Protein AF-A0A9X8VM39-F1 (afdb_monomer)

Radius of gyration: 17.54 Å; Cα contacts (8 Å, |Δi|>4): 104; chains: 1; bounding box: 33×26×55 Å

Nearest PDB structures (foldseek):
  7a0g-assembly1_III  TM=3.464E-01  e=9.500E+00  Serratia marcescens

Mean predicted aligned error: 7.29 Å

InterPro domains:
  IPR000326 Phosphatidic acid phosphatase type 2/haloperoxidase [PF01569] (13-93)
  IPR036938 Phosphatidic acid phosphatase type 2/haloperoxidase superfamily [SSF48317] (13-94)

Solvent-accessible surface area (backbone atoms only — not comparable to full-atom values): 5544 Å² total; per-residue (Å²): 139,83,71,58,75,90,55,82,80,64,97,74,76,67,87,77,83,44,72,71,33,63,60,15,36,60,25,30,55,46,30,55,48,20,73,73,29,43,89,84,36,53,69,59,10,51,52,34,31,55,46,7,50,53,42,11,49,57,49,30,43,62,38,37,70,34,72,60,36,57,70,65,40,39,54,51,27,42,53,52,49,53,50,51,49,51,51,52,51,50,52,51,56,49,50,52,57,62,72,78,104

Secondary structure (DSSP, 8-state):
----TTSPPPS---S----S-HHHHHHHGGGGHHHHHTTT-HHHHHHHHHHHHHHHHHHHHHHHHTTS--HHHHHHHHHHHHHHHHHHHHHHHHHHHHHT-

Structure (mmCIF, N/CA/C/O backbone):
data_AF-A0A9X8VM39-F1
#
_entry.id   AF-A0A9X8VM39-F1
#
loop_
_atom_site.group_PDB
_atom_site.id
_atom_site.type_symbol
_atom_site.label_atom_id
_atom_site.label_alt_id
_atom_site.label_comp_id
_atom_site.label_asym_id
_atom_site.label_entity_id
_atom_site.label_seq_id
_atom_site.pdbx_PDB_ins_code
_atom_site.Cartn_x
_atom_site.Cartn_y
_atom_site.Cartn_z
_atom_site.occupancy
_atom_site.B_iso_or_equiv
_atom_site.auth_seq_id
_atom_site.auth_comp_id
_atom_site.auth_asym_id
_atom_site.auth_atom_id
_atom_site.pdbx_PDB_model_num
ATOM 1 N N . MET A 1 1 ? 1.306 5.989 -26.571 1.00 53.28 1 MET A N 1
ATOM 2 C CA . MET A 1 1 ? 2.428 5.056 -26.810 1.00 53.28 1 MET A CA 1
ATOM 3 C C . MET A 1 1 ? 2.176 3.804 -25.991 1.00 53.28 1 MET A C 1
ATOM 5 O O . MET A 1 1 ? 2.000 3.912 -24.784 1.00 53.28 1 MET A O 1
ATOM 9 N N . SER A 1 2 ? 2.058 2.645 -26.631 1.00 59.34 2 SER A N 1
ATOM 10 C CA . SER A 1 2 ? 1.885 1.349 -25.967 1.00 59.34 2 SER A CA 1
ATOM 11 C C . SER A 1 2 ? 3.215 0.598 -25.978 1.00 59.34 2 SER A C 1
ATOM 13 O O . SER A 1 2 ? 3.828 0.508 -27.035 1.00 59.34 2 SER A O 1
ATOM 15 N N . PHE A 1 3 ? 3.638 0.049 -24.834 1.00 66.19 3 PHE A N 1
ATOM 16 C CA . PHE A 1 3 ? 4.795 -0.852 -24.721 1.00 66.19 3 PHE A CA 1
ATOM 17 C C . PHE A 1 3 ? 4.301 -2.310 -24.746 1.00 66.19 3 PHE A C 1
ATOM 19 O O . PHE A 1 3 ? 3.880 -2.810 -23.696 1.00 66.19 3 PHE A O 1
ATOM 26 N N . PRO A 1 4 ? 4.184 -2.965 -25.916 1.00 71.75 4 PRO A N 1
ATOM 27 C CA . PRO A 1 4 ? 3.839 -4.383 -26.005 1.00 71.75 4 PRO A CA 1
ATOM 28 C C . PRO A 1 4 ? 4.980 -5.251 -25.459 1.00 71.75 4 PRO A C 1
ATOM 30 O O . PRO A 1 4 ? 6.148 -4.936 -25.654 1.00 71.75 4 PRO A O 1
ATOM 33 N N . LEU A 1 5 ? 4.636 -6.353 -24.791 1.00 73.38 5 LEU A N 1
ATOM 34 C CA . LEU A 1 5 ? 5.607 -7.198 -24.083 1.00 73.38 5 LEU A CA 1
ATOM 35 C C . LEU A 1 5 ? 6.604 -7.904 -25.023 1.00 73.38 5 LEU A C 1
ATOM 37 O O . LEU A 1 5 ? 7.741 -8.137 -24.638 1.00 73.38 5 LEU A O 1
ATOM 41 N N . PHE A 1 6 ? 6.197 -8.187 -26.263 1.00 81.81 6 PHE A N 1
ATOM 42 C CA . PHE A 1 6 ? 7.031 -8.834 -27.285 1.00 81.81 6 PHE A CA 1
ATOM 43 C C . PHE A 1 6 ? 7.318 -7.931 -28.499 1.00 81.81 6 PHE A C 1
ATOM 45 O O . PHE A 1 6 ? 7.561 -8.431 -29.593 1.00 81.81 6 PHE A O 1
ATOM 52 N N . GLY A 1 7 ? 7.229 -6.603 -28.355 1.00 74.44 7 GLY A N 1
ATOM 53 C CA . GLY A 1 7 ? 7.504 -5.678 -29.462 1.00 74.44 7 GLY A CA 1
ATOM 54 C C . GLY A 1 7 ? 8.907 -5.082 -29.431 1.00 74.44 7 GLY A C 1
ATOM 55 O O . GLY A 1 7 ? 9.597 -5.120 -28.414 1.00 74.44 7 GLY A O 1
ATOM 56 N N . ALA A 1 8 ? 9.311 -4.490 -30.556 1.00 75.56 8 ALA A N 1
ATOM 57 C CA . ALA A 1 8 ? 10.560 -3.745 -30.644 1.00 75.56 8 ALA A CA 1
ATOM 58 C C . ALA A 1 8 ? 10.554 -2.557 -29.666 1.00 75.56 8 ALA A C 1
ATOM 60 O O . ALA A 1 8 ? 9.562 -1.829 -29.558 1.00 75.56 8 ALA A O 1
ATOM 61 N N . VAL A 1 9 ? 11.675 -2.356 -28.968 1.00 72.62 9 VAL A N 1
ATOM 62 C CA . VAL A 1 9 ? 11.859 -1.208 -28.075 1.00 72.62 9 VAL A CA 1
ATOM 63 C C . VAL A 1 9 ? 11.829 0.070 -28.924 1.00 72.62 9 VAL A C 1
ATOM 65 O O . VAL A 1 9 ? 12.599 0.171 -29.882 1.00 72.62 9 VAL A O 1
ATOM 68 N N . PRO A 1 10 ? 10.960 1.052 -28.621 1.00 72.69 10 PRO A N 1
ATOM 69 C CA . PRO A 1 10 ? 10.923 2.300 -29.372 1.00 72.69 10 PRO A CA 1
ATOM 70 C C . PRO A 1 10 ? 12.265 3.030 -29.264 1.00 72.69 10 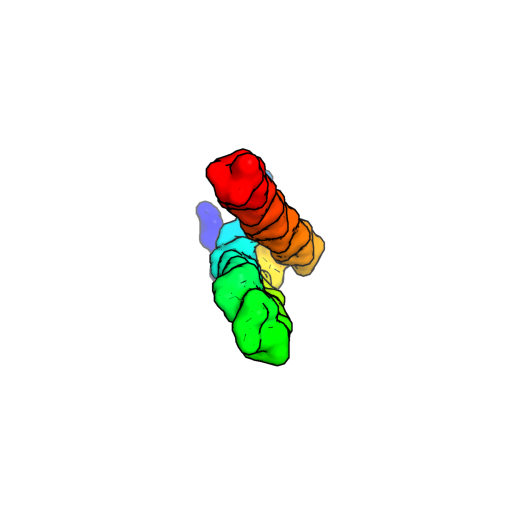PRO A C 1
ATOM 72 O O . PRO A 1 10 ? 12.772 3.210 -28.159 1.00 72.69 10 PRO A O 1
ATOM 75 N N . ALA A 1 11 ? 12.807 3.508 -30.388 1.00 74.50 11 ALA A N 1
ATOM 76 C CA . ALA A 1 11 ? 14.069 4.258 -30.407 1.00 74.50 11 ALA A CA 1
ATOM 77 C C . ALA A 1 11 ? 14.001 5.576 -29.602 1.00 74.50 11 ALA A C 1
ATOM 79 O O . ALA A 1 11 ? 15.016 6.057 -29.108 1.00 74.50 11 ALA A O 1
ATOM 80 N N . LEU A 1 12 ? 12.799 6.146 -29.445 1.00 71.50 12 LEU A N 1
ATOM 81 C CA . LEU A 1 12 ? 12.522 7.351 -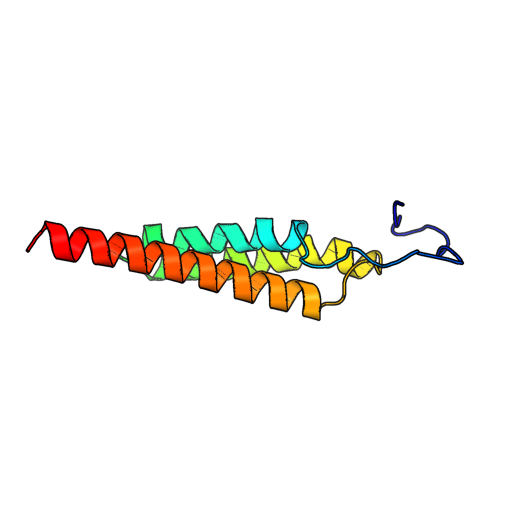28.659 1.00 71.50 12 LEU A CA 1
ATOM 82 C C . LEU A 1 12 ? 11.232 7.151 -27.840 1.00 71.50 12 LEU A C 1
ATOM 84 O O . LEU A 1 12 ? 10.145 7.487 -28.310 1.00 71.50 12 LEU A O 1
ATOM 88 N N . PRO A 1 13 ? 11.310 6.595 -26.619 1.00 63.25 13 PRO A N 1
ATOM 89 C CA . PRO A 1 13 ? 10.127 6.248 -25.824 1.00 63.25 13 PRO A CA 1
ATOM 90 C C . PRO A 1 13 ? 9.383 7.451 -25.205 1.00 63.25 13 PRO A C 1
ATOM 92 O O . PRO A 1 13 ? 8.346 7.263 -24.570 1.00 63.25 13 PRO A O 1
ATOM 95 N N . GLY A 1 14 ? 9.865 8.684 -25.413 1.00 66.62 14 GLY A N 1
ATOM 96 C CA . GLY A 1 14 ? 9.293 9.902 -24.829 1.00 66.62 14 GLY A CA 1
ATOM 97 C C . GLY A 1 14 ? 9.475 9.988 -23.302 1.00 66.62 14 GLY A C 1
ATOM 98 O O . GLY A 1 14 ? 9.991 9.059 -22.680 1.00 66.62 14 GLY A O 1
ATOM 99 N N . PRO A 1 15 ? 9.081 11.107 -22.663 1.00 61.12 15 PRO A N 1
ATOM 100 C CA . PRO A 1 15 ? 9.136 11.232 -21.210 1.00 61.12 15 PRO A CA 1
ATOM 101 C C . PRO A 1 15 ? 8.188 10.214 -20.562 1.00 61.12 15 PRO A C 1
ATOM 103 O O . PRO A 1 15 ? 6.966 10.278 -20.721 1.00 61.12 15 PRO A O 1
ATOM 106 N N . GLY A 1 16 ? 8.768 9.256 -19.838 1.00 60.59 16 GLY A N 1
ATOM 107 C CA . GLY A 1 16 ? 8.047 8.184 -19.161 1.00 60.59 16 GLY A CA 1
ATOM 108 C C . GLY A 1 16 ? 7.118 8.722 -18.075 1.00 60.59 16 GLY A C 1
ATOM 109 O O . GLY A 1 16 ? 7.537 8.963 -16.946 1.00 60.59 16 GLY A O 1
ATOM 110 N N . ARG A 1 17 ? 5.825 8.866 -18.389 1.00 60.22 17 ARG A N 1
ATOM 111 C CA . ARG A 1 17 ? 4.740 9.146 -17.425 1.00 60.22 17 ARG A CA 1
ATOM 112 C C . ARG A 1 17 ? 4.376 7.895 -16.610 1.00 60.22 17 ARG A C 1
ATOM 114 O O . ARG A 1 17 ? 3.211 7.541 -16.465 1.00 60.22 17 ARG A O 1
ATOM 121 N N . CYS A 1 18 ? 5.391 7.199 -16.109 1.00 61.50 18 CYS A N 1
ATOM 122 C CA . CYS A 1 18 ? 5.294 5.872 -15.499 1.00 61.50 18 CYS A CA 1
ATOM 123 C C . CYS A 1 18 ? 5.127 5.934 -13.975 1.00 61.50 18 CYS A C 1
ATOM 125 O O . CYS A 1 18 ? 5.378 4.959 -13.267 1.00 61.50 18 CYS A O 1
ATOM 127 N N . PHE A 1 19 ? 4.776 7.100 -13.442 1.00 52.56 19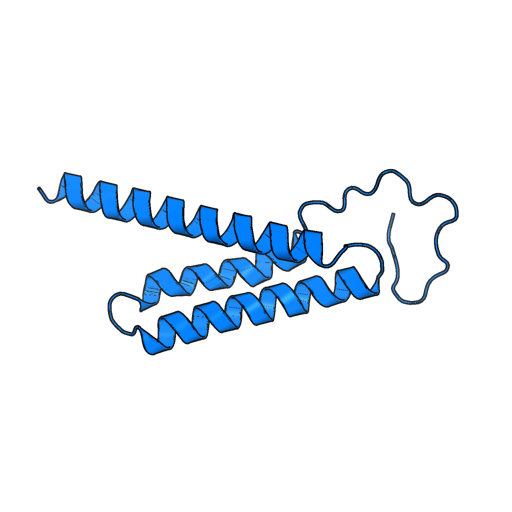 PHE A N 1
ATOM 128 C CA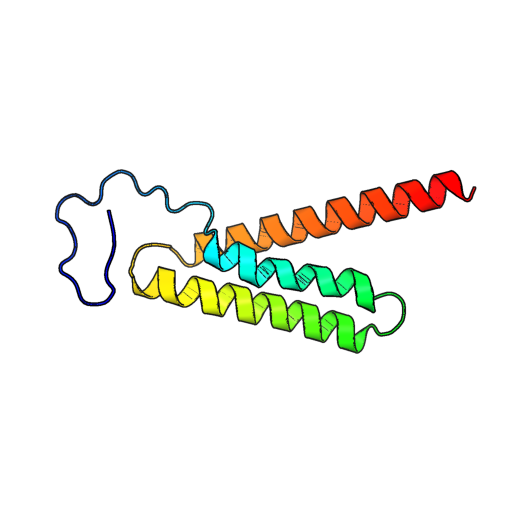 . PHE A 1 19 ? 4.737 7.336 -12.013 1.00 52.56 19 PHE A CA 1
ATOM 129 C C . PHE A 1 19 ? 3.522 8.190 -11.644 1.00 52.56 19 PHE A C 1
ATOM 131 O O . PHE A 1 19 ? 3.365 9.269 -12.220 1.00 52.56 19 PHE A O 1
ATOM 138 N N . PRO A 1 20 ? 2.688 7.755 -10.679 1.00 56.75 20 PRO A N 1
ATOM 139 C CA . PRO A 1 20 ? 2.687 6.459 -9.979 1.00 56.75 20 PRO A CA 1
ATOM 140 C C . PRO A 1 20 ? 2.088 5.300 -10.811 1.00 56.75 20 PRO A C 1
ATOM 142 O O . PRO A 1 20 ? 1.304 5.506 -11.736 1.00 56.75 20 PRO A O 1
ATOM 145 N N . GLY A 1 21 ? 2.442 4.053 -10.474 1.00 66.12 21 GLY A N 1
ATOM 146 C CA . GLY A 1 21 ? 1.928 2.850 -11.142 1.00 66.12 21 GLY A CA 1
ATOM 147 C C . GLY A 1 21 ? 0.468 2.544 -10.808 1.00 66.12 21 GLY A C 1
ATOM 148 O O . GLY A 1 21 ? 0.202 1.750 -9.913 1.00 66.12 21 GLY A O 1
ATOM 149 N N . GLY A 1 22 ? -0.479 3.116 -11.560 1.00 75.50 22 GLY A N 1
ATOM 150 C CA . GLY A 1 22 ? -1.921 2.969 -11.294 1.00 75.50 22 GLY A CA 1
ATOM 151 C C . GLY A 1 22 ? -2.421 1.518 -11.199 1.00 75.50 22 GLY A C 1
ATOM 152 O O . GLY A 1 22 ? -3.247 1.211 -10.343 1.00 75.50 22 GLY A O 1
ATOM 153 N N . HIS A 1 23 ? -1.866 0.603 -12.006 1.00 78.88 23 HIS A N 1
ATOM 154 C CA . HIS A 1 23 ? -2.211 -0.824 -11.946 1.00 78.88 23 HIS A CA 1
ATOM 155 C C . HIS A 1 23 ? -1.792 -1.455 -10.608 1.00 78.88 23 HIS A C 1
ATOM 157 O O . HIS A 1 23 ? -2.597 -2.129 -9.972 1.00 78.88 23 HIS A O 1
ATOM 163 N N . ALA A 1 24 ? -0.574 -1.177 -10.134 1.00 82.75 24 ALA A N 1
ATOM 164 C CA . ALA A 1 24 ? -0.108 -1.660 -8.836 1.00 82.75 24 ALA A CA 1
ATOM 165 C C . ALA A 1 24 ? -0.924 -1.040 -7.685 1.00 82.75 24 ALA A C 1
ATOM 167 O O . ALA A 1 24 ? -1.365 -1.757 -6.787 1.00 82.75 24 ALA A O 1
ATOM 168 N N . SER A 1 25 ? -1.216 0.267 -7.753 1.00 86.06 25 SER A N 1
ATOM 169 C CA . SER A 1 25 ? -2.032 0.969 -6.751 1.00 86.06 25 SER A CA 1
ATOM 170 C C . SER A 1 25 ? -3.421 0.356 -6.573 1.00 86.06 25 SER A C 1
ATOM 172 O O . SER A 1 25 ? -3.889 0.243 -5.442 1.00 86.06 25 SER A O 1
ATOM 174 N N . SER A 1 26 ? -4.074 -0.069 -7.663 1.00 87.44 26 SER A N 1
ATOM 175 C CA . SER A 1 26 ? -5.392 -0.714 -7.586 1.00 87.44 26 SER A CA 1
ATOM 176 C C . SER A 1 26 ? -5.355 -2.049 -6.834 1.00 87.44 26 SER A C 1
ATOM 178 O O . SER A 1 26 ? -6.249 -2.321 -6.037 1.00 87.44 26 SER A O 1
ATOM 180 N N . GLY A 1 27 ? -4.285 -2.836 -6.990 1.00 90.25 27 GLY A N 1
ATOM 181 C CA . GLY A 1 27 ? -4.103 -4.066 -6.220 1.00 90.25 27 GLY A CA 1
ATOM 182 C C . GLY A 1 27 ? -3.815 -3.792 -4.740 1.00 90.25 27 GLY A C 1
ATOM 183 O O . GLY A 1 27 ? -4.433 -4.399 -3.865 1.00 90.25 27 GLY A O 1
ATOM 184 N N . PHE A 1 28 ? -2.967 -2.800 -4.442 1.00 93.69 28 PHE A N 1
ATOM 185 C CA . PHE A 1 28 ? -2.709 -2.362 -3.064 1.00 93.69 28 PHE A CA 1
ATOM 186 C C . PHE A 1 28 ? -3.950 -1.761 -2.379 1.00 93.69 28 PHE A C 1
ATOM 188 O O . PHE A 1 28 ? -4.037 -1.760 -1.151 1.00 93.69 28 PHE A O 1
ATOM 195 N N . ALA A 1 29 ? -4.957 -1.298 -3.129 1.00 92.88 29 ALA A N 1
ATOM 196 C CA . ALA A 1 29 ? -6.201 -0.783 -2.554 1.00 92.88 29 ALA A CA 1
ATOM 197 C C . ALA A 1 29 ? -6.939 -1.836 -1.703 1.00 92.88 29 ALA A C 1
ATOM 199 O O . ALA A 1 29 ? -7.595 -1.486 -0.723 1.00 92.88 29 ALA A O 1
ATOM 200 N N . VAL A 1 30 ? -6.762 -3.128 -2.007 1.00 94.12 30 VAL A N 1
ATOM 201 C CA . VAL A 1 30 ? -7.338 -4.251 -1.242 1.00 94.12 30 VAL A CA 1
ATOM 202 C C . VAL A 1 30 ? -6.811 -4.310 0.197 1.00 94.12 30 VAL A C 1
ATOM 204 O O . VAL A 1 30 ? -7.514 -4.796 1.083 1.00 94.12 30 VAL A O 1
ATOM 207 N N . MET A 1 31 ? -5.637 -3.730 0.478 1.00 95.56 31 MET A N 1
ATOM 208 C CA . MET A 1 31 ? -5.109 -3.602 1.844 1.00 95.56 31 MET A CA 1
ATOM 209 C C . MET A 1 31 ? -6.077 -2.854 2.777 1.00 95.56 31 MET A C 1
ATOM 211 O O . MET A 1 31 ? -6.061 -3.107 3.979 1.00 95.56 31 MET A O 1
ATOM 215 N N . ALA A 1 32 ? -6.984 -2.018 2.248 1.00 94.19 32 ALA A N 1
ATOM 216 C CA . ALA A 1 32 ? -8.001 -1.320 3.034 1.00 94.19 32 ALA A CA 1
ATOM 217 C C . ALA A 1 32 ? -8.952 -2.271 3.788 1.00 94.19 32 ALA A C 1
ATOM 219 O O . ALA A 1 32 ? -9.471 -1.908 4.845 1.00 94.19 32 ALA A O 1
ATOM 220 N N . LEU A 1 33 ? -9.139 -3.506 3.300 1.00 93.31 33 LEU A N 1
ATOM 221 C CA . LEU A 1 33 ? -9.923 -4.538 3.993 1.00 93.31 33 LEU A CA 1
ATOM 222 C C . LEU A 1 33 ? -9.344 -4.894 5.368 1.00 93.31 33 LEU A C 1
ATOM 224 O O . LEU A 1 33 ? -10.079 -5.373 6.231 1.00 93.31 33 LEU A O 1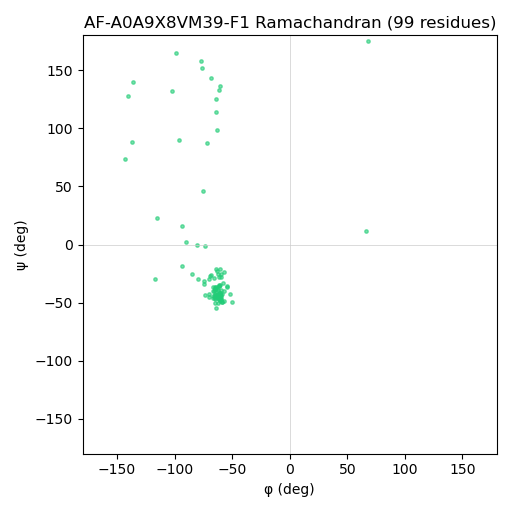
ATOM 228 N N . PHE A 1 34 ? -8.057 -4.615 5.604 1.00 94.12 34 PHE A N 1
ATOM 229 C CA . PHE A 1 34 ? -7.449 -4.716 6.927 1.00 94.12 34 PHE A CA 1
ATOM 230 C C . PHE A 1 34 ? -8.287 -3.974 7.974 1.00 94.12 34 PHE A C 1
ATOM 232 O O . PHE A 1 34 ? -8.665 -4.559 8.984 1.00 94.12 34 PHE A O 1
ATOM 239 N N . PHE A 1 35 ? -8.659 -2.719 7.705 1.00 92.31 35 PHE A N 1
ATOM 240 C CA . PHE A 1 35 ? -9.390 -1.877 8.656 1.00 92.31 35 PHE A CA 1
ATOM 241 C C . PHE A 1 35 ? -10.823 -2.354 8.910 1.00 92.31 35 PHE A C 1
ATOM 243 O O . PHE A 1 35 ? -11.358 -2.113 9.990 1.00 92.31 35 PHE A O 1
ATOM 250 N N . LEU A 1 36 ? -11.426 -3.062 7.949 1.00 92.19 36 LEU A N 1
ATOM 251 C CA . LEU A 1 36 ? -12.754 -3.657 8.103 1.00 92.19 36 LEU A CA 1
ATOM 252 C C . LEU A 1 36 ? -12.734 -4.825 9.097 1.00 92.19 36 LEU A C 1
ATOM 254 O O . LEU A 1 36 ? -13.604 -4.926 9.960 1.00 92.19 36 LEU A O 1
ATOM 258 N N . PHE A 1 37 ? -11.741 -5.711 8.989 1.00 91.75 37 PHE A N 1
ATOM 259 C CA . PHE A 1 37 ? -11.685 -6.933 9.795 1.00 91.75 37 PHE A CA 1
ATOM 260 C C . PHE A 1 37 ? -10.879 -6.791 11.087 1.00 91.75 37 PHE A C 1
ATOM 262 O O . PHE A 1 37 ? -11.056 -7.607 11.993 1.00 91.75 37 PHE A O 1
ATOM 269 N N . TYR A 1 38 ? -10.024 -5.771 11.205 1.00 91.44 38 TYR A N 1
ATOM 270 C CA . TYR A 1 38 ? -9.122 -5.591 12.345 1.00 91.44 38 TYR A CA 1
ATOM 271 C C . TYR A 1 38 ? -9.817 -5.639 13.721 1.00 91.44 38 TYR A C 1
ATOM 273 O O . TYR A 1 38 ? -9.294 -6.329 14.597 1.00 91.44 38 TYR A O 1
ATOM 281 N N . PRO A 1 39 ? -10.998 -5.017 13.940 1.00 89.06 39 PRO A N 1
ATOM 282 C CA . PRO A 1 39 ? -11.619 -4.991 15.269 1.00 89.06 39 PRO A CA 1
ATOM 283 C C . PRO A 1 39 ? -12.157 -6.343 15.759 1.00 89.06 39 PRO A C 1
ATOM 285 O O . PRO A 1 39 ? -12.252 -6.555 16.962 1.00 89.06 39 PRO A O 1
ATOM 288 N N . GLN A 1 40 ? -12.541 -7.245 14.849 1.00 92.19 40 GLN A N 1
ATOM 289 C CA . GLN A 1 40 ? -13.244 -8.493 15.197 1.00 92.19 40 GLN A CA 1
ATOM 290 C C . GLN A 1 40 ? -12.451 -9.754 14.833 1.00 92.19 40 GLN A C 1
ATOM 292 O O . GLN A 1 40 ? -12.618 -10.799 15.458 1.00 92.19 40 GLN A O 1
ATOM 297 N N . ARG A 1 41 ? -11.616 -9.694 13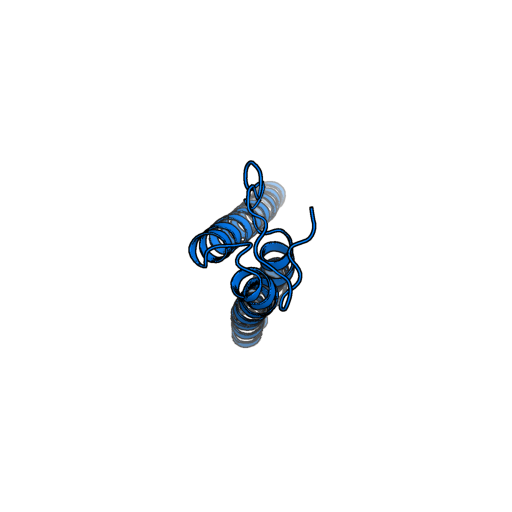.788 1.00 94.44 41 ARG A N 1
ATOM 298 C CA . ARG A 1 41 ? -10.926 -10.847 13.188 1.00 94.44 41 ARG A CA 1
ATOM 299 C C . ARG A 1 41 ? -9.509 -10.457 12.738 1.00 94.44 41 ARG A C 1
ATOM 301 O O . ARG A 1 41 ? -9.246 -10.380 11.535 1.00 94.44 41 ARG A O 1
ATOM 308 N N . PRO A 1 42 ? -8.556 -10.274 13.671 1.00 90.94 42 PRO A N 1
ATOM 309 C CA . PRO A 1 42 ? -7.217 -9.769 13.351 1.00 90.94 42 PRO A CA 1
ATOM 310 C C . PRO A 1 42 ? -6.434 -10.684 12.399 1.00 90.94 42 PRO A C 1
ATOM 312 O O . PRO A 1 42 ? -5.715 -10.195 11.534 1.00 90.94 42 PRO A O 1
ATOM 315 N N . ARG A 1 43 ? -6.608 -12.011 12.493 1.00 94.25 43 ARG A N 1
ATOM 316 C CA . ARG A 1 43 ? -5.975 -12.960 11.557 1.00 94.25 43 ARG A CA 1
ATOM 317 C C . ARG A 1 43 ? -6.430 -12.729 10.114 1.00 94.25 43 ARG A C 1
ATOM 319 O O . ARG A 1 43 ? -5.596 -12.633 9.223 1.00 94.25 43 ARG A O 1
ATOM 326 N N . LEU A 1 44 ? -7.740 -12.581 9.901 1.00 94.06 44 LEU A N 1
ATOM 327 C CA . LEU A 1 44 ? -8.305 -12.307 8.578 1.00 94.06 44 LEU A CA 1
ATOM 328 C C . LEU A 1 44 ? -7.852 -10.939 8.051 1.00 94.06 44 LEU A C 1
ATOM 330 O O . LEU A 1 44 ? -7.515 -10.831 6.878 1.00 94.06 44 LEU A O 1
ATOM 334 N N . ALA A 1 45 ? -7.778 -9.924 8.918 1.00 93.75 45 ALA A N 1
ATOM 335 C CA . ALA A 1 45 ? -7.280 -8.600 8.550 1.00 93.75 45 ALA A CA 1
ATOM 336 C C . ALA A 1 45 ? -5.857 -8.666 7.973 1.00 93.75 45 ALA A C 1
ATOM 338 O O . ALA A 1 45 ? -5.607 -8.142 6.886 1.00 93.75 45 ALA A O 1
ATOM 339 N N . TRP A 1 46 ? -4.945 -9.368 8.653 1.00 95.31 46 TRP A N 1
ATOM 340 C CA . TRP A 1 46 ? -3.580 -9.580 8.166 1.00 95.31 46 TRP A CA 1
ATOM 341 C C . TRP A 1 46 ? -3.533 -10.409 6.879 1.00 95.31 46 TRP A C 1
ATOM 343 O O . TRP A 1 46 ? -2.764 -10.075 5.980 1.00 95.31 46 TRP A O 1
ATOM 353 N N . CYS A 1 47 ? -4.386 -11.428 6.731 1.00 96.06 47 CYS A N 1
ATOM 354 C CA . CYS A 1 47 ? -4.505 -12.164 5.469 1.00 96.06 47 CYS A CA 1
ATOM 355 C C . CYS A 1 47 ? -4.928 -11.250 4.308 1.00 96.06 47 CYS A C 1
ATOM 357 O O . CYS A 1 47 ? -4.321 -11.309 3.242 1.00 96.06 47 CYS A O 1
ATOM 359 N N . CYS A 1 48 ? -5.922 -10.379 4.508 1.00 94.25 48 CYS A N 1
ATOM 360 C CA . CYS A 1 48 ? -6.347 -9.408 3.497 1.00 94.25 48 CYS A CA 1
ATOM 361 C C . CYS A 1 48 ? -5.239 -8.404 3.158 1.00 94.25 48 CYS A C 1
ATOM 363 O O . CYS A 1 48 ? -5.061 -8.056 1.993 1.00 94.25 48 CYS A O 1
ATOM 365 N N . TRP A 1 49 ? -4.471 -7.967 4.157 1.00 96.38 49 TRP A N 1
ATOM 366 C CA . TRP A 1 49 ? -3.344 -7.058 3.960 1.00 96.38 49 TRP A CA 1
ATOM 367 C C . TRP A 1 49 ? -2.229 -7.697 3.125 1.00 96.38 49 TRP A C 1
ATOM 369 O O . TRP A 1 49 ? -1.835 -7.143 2.098 1.00 96.38 49 TRP A O 1
ATOM 379 N N . CYS A 1 50 ? -1.790 -8.905 3.493 1.00 96.56 50 CYS A N 1
ATOM 380 C CA . CYS A 1 50 ? -0.822 -9.676 2.710 1.00 96.56 50 CYS A CA 1
ATOM 381 C C . CYS A 1 50 ? 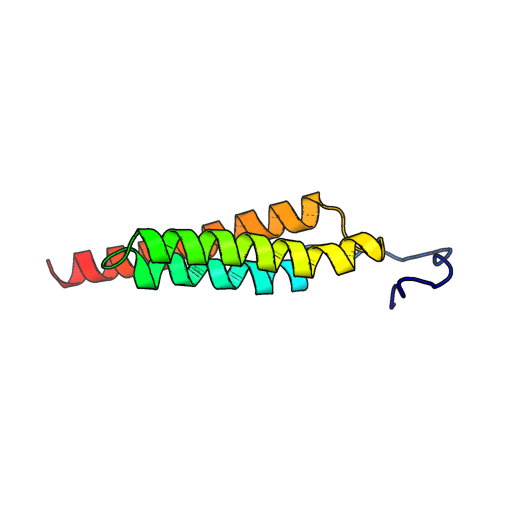-1.349 -9.977 1.299 1.00 96.56 50 CYS A C 1
ATOM 383 O O . CYS A 1 50 ? -0.604 -9.874 0.325 1.00 96.56 50 CYS A O 1
ATOM 385 N N . GLY A 1 51 ? -2.642 -10.293 1.175 1.00 96.31 51 GLY A N 1
ATOM 386 C CA . GLY A 1 51 ? -3.312 -10.491 -0.108 1.00 96.31 51 GLY A CA 1
ATOM 387 C C . GLY A 1 51 ? -3.281 -9.241 -0.990 1.00 96.31 51 GLY A C 1
ATOM 388 O O . GLY A 1 51 ? -2.983 -9.344 -2.175 1.00 96.31 51 GLY A O 1
ATOM 389 N N . GLY A 1 52 ? -3.508 -8.054 -0.419 1.00 95.00 52 GLY A N 1
ATOM 390 C CA . GLY A 1 52 ? -3.411 -6.782 -1.139 1.00 95.00 52 GLY A CA 1
ATOM 391 C C . GLY A 1 52 ? -1.990 -6.461 -1.610 1.00 95.00 52 GLY A C 1
ATOM 392 O O . GLY A 1 52 ? -1.811 -5.986 -2.731 1.00 95.00 52 GLY A O 1
ATOM 393 N N . ILE A 1 53 ? -0.969 -6.794 -0.811 1.00 95.62 53 ILE A N 1
ATOM 394 C CA . ILE A 1 53 ? 0.434 -6.703 -1.248 1.00 95.62 53 ILE A CA 1
ATOM 395 C C . ILE A 1 53 ? 0.693 -7.639 -2.425 1.00 95.62 53 ILE A C 1
ATOM 397 O O . ILE A 1 53 ? 1.220 -7.200 -3.446 1.00 95.62 53 ILE A O 1
ATOM 401 N N . ALA A 1 54 ? 0.303 -8.910 -2.307 1.00 95.62 54 ALA A N 1
ATOM 402 C CA . ALA A 1 54 ? 0.500 -9.894 -3.366 1.00 95.62 54 ALA A CA 1
ATOM 403 C C . ALA A 1 54 ? -0.208 -9.476 -4.666 1.00 95.62 54 ALA A C 1
ATOM 405 O O . ALA A 1 54 ? 0.392 -9.533 -5.737 1.00 95.62 54 ALA A O 1
ATOM 406 N N . LEU A 1 55 ? -1.446 -8.983 -4.570 1.00 94.25 55 LEU A N 1
ATOM 407 C CA . LEU A 1 55 ? -2.227 -8.509 -5.712 1.00 94.25 55 LEU A CA 1
ATOM 408 C C . LEU A 1 55 ? -1.588 -7.276 -6.371 1.00 94.25 55 LEU A C 1
ATOM 410 O O . LEU A 1 55 ? -1.420 -7.253 -7.589 1.00 94.25 55 LEU A O 1
ATOM 414 N N . GLY A 1 56 ? -1.184 -6.271 -5.586 1.00 92.75 56 GLY A N 1
ATOM 415 C CA . GLY A 1 56 ? -0.512 -5.072 -6.101 1.00 92.75 56 GLY A CA 1
ATOM 416 C C . GLY A 1 56 ? 0.823 -5.386 -6.776 1.00 92.75 56 GLY A C 1
ATOM 417 O O . GLY A 1 56 ? 1.117 -4.853 -7.849 1.00 92.75 56 GLY A O 1
ATOM 418 N N . MET A 1 57 ? 1.594 -6.318 -6.211 1.00 91.88 57 MET A N 1
ATOM 419 C CA . MET A 1 57 ? 2.832 -6.810 -6.821 1.00 91.88 57 MET A CA 1
ATOM 420 C C . MET A 1 57 ? 2.569 -7.581 -8.114 1.00 91.88 57 MET A C 1
ATOM 422 O O . MET A 1 57 ? 3.243 -7.324 -9.107 1.00 91.88 57 MET A O 1
ATOM 426 N N . LEU A 1 58 ? 1.571 -8.469 -8.139 1.00 92.88 58 LEU A N 1
ATOM 427 C CA . LEU A 1 58 ? 1.207 -9.247 -9.326 1.00 92.88 58 LEU A CA 1
ATOM 428 C C . LEU A 1 58 ? 0.753 -8.342 -10.480 1.00 92.88 58 LEU A C 1
ATOM 430 O O . LEU A 1 58 ? 1.219 -8.489 -11.609 1.00 92.88 58 LEU A O 1
ATOM 434 N N . MET A 1 59 ? -0.102 -7.357 -10.198 1.00 89.38 59 MET A N 1
ATOM 435 C CA . MET A 1 59 ? -0.549 -6.380 -11.198 1.00 89.38 59 MET A CA 1
ATOM 436 C C . MET A 1 59 ? 0.593 -5.467 -11.662 1.00 89.38 59 MET A C 1
ATOM 438 O O . MET A 1 59 ? 0.677 -5.111 -12.838 1.00 89.38 59 MET A O 1
ATOM 442 N N . GLY A 1 60 ? 1.498 -5.101 -10.753 1.00 86.12 60 GLY A N 1
ATOM 443 C CA . GLY A 1 60 ? 2.694 -4.325 -11.066 1.00 86.12 60 GLY A CA 1
ATOM 444 C C . GLY A 1 60 ? 3.743 -5.104 -11.865 1.00 86.12 60 GLY A C 1
ATOM 445 O O . GLY A 1 60 ? 4.465 -4.507 -12.665 1.00 86.12 60 GLY A O 1
ATOM 446 N N . PHE A 1 61 ? 3.811 -6.426 -11.695 1.00 87.38 61 PHE A N 1
ATOM 447 C CA . PHE A 1 61 ? 4.780 -7.296 -12.361 1.00 87.38 61 PHE A CA 1
ATOM 448 C C . PHE A 1 61 ? 4.616 -7.277 -13.881 1.00 87.38 61 PHE A C 1
ATOM 450 O O . PHE A 1 61 ? 5.602 -7.119 -14.597 1.00 87.38 61 PHE A O 1
ATOM 457 N N . GLY A 1 62 ? 3.379 -7.310 -14.388 1.00 83.88 62 GLY A N 1
ATOM 458 C CA . GLY A 1 62 ? 3.121 -7.185 -15.827 1.00 83.88 62 GLY A CA 1
ATOM 459 C C . GLY A 1 62 ? 3.679 -5.887 -16.427 1.00 83.88 62 GLY A C 1
ATOM 460 O O . GLY A 1 62 ? 4.159 -5.878 -17.557 1.00 83.88 62 GLY A O 1
ATOM 461 N N . GLN A 1 63 ? 3.694 -4.798 -15.656 1.00 81.00 63 GLN A N 1
ATOM 462 C CA . GLN A 1 63 ? 4.227 -3.506 -16.095 1.00 81.00 63 GLN A CA 1
ATOM 463 C C . GLN A 1 63 ? 5.760 -3.435 -16.015 1.00 81.00 63 GLN A C 1
ATOM 465 O O . GLN A 1 63 ? 6.375 -2.759 -16.842 1.00 81.00 63 GLN A O 1
ATOM 470 N N . ILE A 1 64 ? 6.374 -4.166 -15.077 1.00 85.00 64 ILE A N 1
ATOM 471 C CA . ILE A 1 64 ? 7.831 -4.362 -15.015 1.00 85.00 64 ILE A CA 1
ATOM 472 C C . ILE A 1 64 ? 8.299 -5.186 -16.217 1.00 85.00 64 ILE A C 1
ATOM 474 O O . ILE A 1 64 ? 9.240 -4.790 -16.896 1.00 85.00 64 ILE A O 1
ATOM 478 N N . MET A 1 65 ? 7.599 -6.280 -16.539 1.00 81.69 65 MET A N 1
ATOM 479 C CA . MET A 1 65 ? 7.931 -7.148 -17.679 1.00 81.69 65 MET A CA 1
ATOM 480 C C . MET A 1 65 ? 7.867 -6.421 -19.027 1.00 81.69 65 MET A C 1
ATOM 482 O O . MET A 1 65 ? 8.588 -6.766 -19.954 1.00 81.69 65 MET A O 1
ATOM 486 N N . ARG A 1 66 ? 7.035 -5.382 -19.135 1.00 77.88 66 ARG A N 1
ATOM 487 C CA . ARG A 1 66 ? 6.950 -4.511 -20.320 1.00 77.88 66 ARG A CA 1
ATOM 488 C C . ARG A 1 66 ? 8.050 -3.445 -20.376 1.00 77.88 66 ARG A C 1
ATOM 490 O O . ARG A 1 66 ? 8.030 -2.617 -21.281 1.00 77.88 66 ARG A O 1
ATOM 497 N N . GLY A 1 67 ? 8.937 -3.393 -19.381 1.00 76.00 67 GLY A N 1
ATOM 498 C CA . GLY A 1 67 ? 9.941 -2.339 -19.219 1.00 76.00 67 GLY A CA 1
ATOM 499 C C . GLY A 1 67 ? 9.350 -0.958 -18.915 1.00 76.00 67 GLY A C 1
ATOM 500 O O . GLY A 1 67 ? 10.058 0.041 -18.981 1.00 76.00 67 GLY A O 1
ATOM 501 N N . ALA A 1 68 ? 8.052 -0.876 -18.598 1.00 75.75 68 ALA A N 1
ATOM 502 C CA . ALA A 1 68 ? 7.351 0.393 -18.427 1.00 75.75 68 ALA A CA 1
ATOM 503 C C . ALA A 1 68 ? 7.511 0.969 -17.012 1.00 75.75 68 ALA A C 1
ATOM 505 O O . ALA A 1 68 ? 7.387 2.177 -16.827 1.00 75.75 68 ALA A O 1
ATOM 506 N N . HIS A 1 69 ? 7.764 0.127 -16.006 1.00 76.56 69 HIS A N 1
ATOM 507 C CA . HIS A 1 69 ? 7.888 0.535 -14.606 1.00 76.56 69 HIS A CA 1
ATOM 508 C C . HIS A 1 69 ? 9.080 -0.143 -13.930 1.00 76.56 69 HIS A C 1
ATOM 510 O O . HIS A 1 69 ? 9.294 -1.341 -14.093 1.00 76.56 69 HIS A O 1
ATOM 516 N N . PHE A 1 70 ? 9.808 0.610 -13.103 1.00 82.88 70 PHE A N 1
ATOM 517 C CA . PHE A 1 70 ? 10.766 0.034 -12.164 1.00 82.88 70 PHE A CA 1
ATOM 518 C C . PHE A 1 70 ? 10.036 -0.580 -10.966 1.00 82.88 70 PHE A C 1
ATOM 520 O O . PHE A 1 70 ? 8.980 -0.091 -10.554 1.00 82.88 70 PHE A O 1
ATOM 527 N N . LEU A 1 71 ? 10.633 -1.600 -10.343 1.00 84.31 71 LEU A N 1
ATOM 528 C CA . LEU A 1 71 ? 10.116 -2.177 -9.095 1.00 84.31 71 LEU A CA 1
ATOM 529 C C . LEU A 1 71 ? 9.928 -1.106 -8.008 1.00 84.31 71 LEU A C 1
ATOM 531 O O . LEU A 1 71 ? 8.943 -1.125 -7.272 1.00 84.31 71 LEU A O 1
ATOM 535 N N . THR A 1 72 ? 10.827 -0.121 -7.960 1.00 85.38 72 THR A N 1
ATOM 536 C CA . THR A 1 72 ? 10.758 1.020 -7.040 1.00 85.38 72 THR A CA 1
ATOM 537 C C . THR A 1 72 ? 9.493 1.858 -7.228 1.00 85.38 72 THR A C 1
ATOM 539 O O . THR A 1 72 ? 8.924 2.305 -6.237 1.00 85.38 72 THR A O 1
ATOM 542 N N . HIS A 1 73 ? 8.985 2.016 -8.458 1.00 83.31 73 HIS A N 1
ATOM 543 C CA . HIS A 1 73 ? 7.722 2.723 -8.706 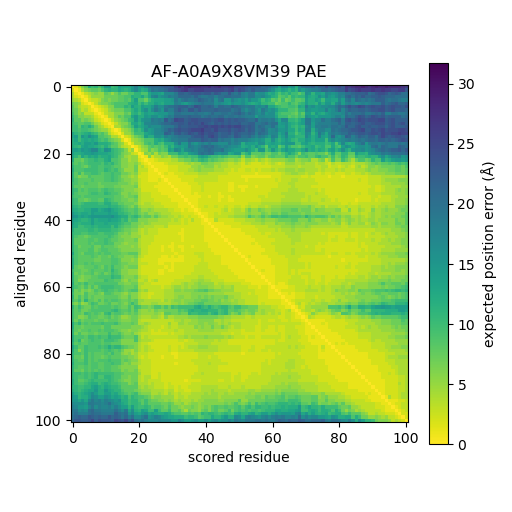1.00 83.31 73 HIS A CA 1
ATOM 544 C C . HIS A 1 73 ? 6.530 1.988 -8.084 1.00 83.31 73 HIS A C 1
ATOM 546 O O . HIS A 1 73 ? 5.619 2.631 -7.561 1.00 83.31 73 HIS A O 1
ATOM 552 N N . ASN A 1 74 ? 6.546 0.653 -8.107 1.00 85.31 74 ASN A N 1
ATOM 553 C CA . ASN A 1 74 ? 5.489 -0.163 -7.510 1.00 85.31 74 ASN A CA 1
ATOM 554 C C . ASN A 1 74 ? 5.572 -0.141 -5.980 1.00 85.31 74 ASN A C 1
ATOM 556 O O . ASN A 1 74 ? 4.554 0.045 -5.319 1.00 85.31 74 ASN A O 1
ATOM 560 N N . LEU A 1 75 ? 6.778 -0.258 -5.415 1.00 88.31 75 LEU A N 1
ATOM 561 C CA . LEU A 1 75 ? 6.995 -0.142 -3.968 1.00 88.31 75 LEU A CA 1
ATOM 562 C C . LEU A 1 75 ? 6.561 1.232 -3.441 1.00 88.31 75 LEU A C 1
ATOM 564 O O . LEU A 1 75 ? 5.868 1.318 -2.429 1.00 88.31 75 LEU A O 1
ATOM 568 N N . TRP A 1 76 ? 6.905 2.301 -4.162 1.00 89.31 76 TRP A N 1
ATOM 569 C CA . TRP A 1 76 ? 6.513 3.661 -3.800 1.00 89.31 76 TRP A CA 1
ATOM 570 C C . TRP A 1 76 ? 4.999 3.876 -3.879 1.00 89.31 76 TRP A C 1
ATOM 572 O O . TRP A 1 76 ? 4.412 4.491 -2.991 1.00 89.31 76 TRP A O 1
ATOM 582 N N . ALA A 1 77 ? 4.342 3.324 -4.904 1.00 88.19 77 ALA A N 1
ATOM 583 C CA . ALA A 1 77 ? 2.885 3.331 -4.999 1.00 88.19 77 ALA A CA 1
ATOM 584 C C . ALA A 1 77 ? 2.233 2.603 -3.810 1.00 88.19 77 ALA A C 1
ATOM 586 O O . ALA A 1 77 ? 1.313 3.146 -3.200 1.00 88.19 77 ALA A O 1
ATOM 587 N N . GLY A 1 78 ? 2.737 1.422 -3.436 1.00 91.25 78 GLY A N 1
ATOM 588 C CA . GLY A 1 78 ? 2.251 0.676 -2.271 1.00 91.25 78 GLY A CA 1
ATOM 589 C C . GLY A 1 78 ? 2.377 1.464 -0.967 1.00 91.25 78 GLY A C 1
ATOM 590 O O . GLY A 1 78 ? 1.428 1.514 -0.185 1.00 91.25 78 GLY A O 1
ATOM 591 N N . TRP A 1 79 ? 3.506 2.152 -0.770 1.00 92.12 79 TRP A N 1
ATOM 592 C CA . TRP A 1 79 ? 3.729 3.016 0.392 1.00 92.12 79 TRP A CA 1
ATOM 593 C C . TRP A 1 79 ? 2.681 4.133 0.501 1.00 92.12 79 TRP A C 1
ATOM 595 O O . TRP A 1 79 ? 2.053 4.295 1.548 1.00 92.12 79 TRP A O 1
ATOM 605 N N . TRP A 1 80 ? 2.430 4.868 -0.588 1.00 93.25 80 TRP A N 1
ATOM 606 C CA . TRP A 1 80 ? 1.432 5.945 -0.598 1.00 93.25 80 TRP A CA 1
ATOM 607 C C . TRP A 1 80 ? 0.001 5.445 -0.435 1.00 93.25 80 TRP A C 1
ATOM 609 O O . TRP A 1 80 ? -0.777 6.058 0.298 1.00 93.25 80 TRP A O 1
ATOM 619 N N . VAL A 1 81 ? -0.348 4.326 -1.075 1.00 94.19 81 VAL A N 1
ATOM 620 C CA . VAL A 1 81 ? -1.670 3.711 -0.911 1.00 94.19 81 VAL A CA 1
ATOM 621 C C . VAL A 1 81 ? -1.890 3.334 0.552 1.00 94.19 81 VAL A C 1
ATOM 623 O O . VAL A 1 81 ? -2.901 3.732 1.129 1.00 94.19 81 VAL A O 1
ATOM 626 N N . TRP A 1 82 ? -0.927 2.671 1.192 1.00 95.38 82 TRP A N 1
ATOM 627 C CA . TRP A 1 82 ? -1.045 2.293 2.599 1.00 95.38 82 TRP A CA 1
ATOM 628 C C . TRP A 1 82 ? -1.153 3.503 3.536 1.00 95.38 82 TRP A C 1
ATOM 630 O O . TRP A 1 82 ? -2.044 3.546 4.387 1.00 95.38 82 TRP A O 1
ATOM 640 N N . LEU A 1 83 ? -0.308 4.524 3.351 1.00 95.81 83 LEU A N 1
ATOM 641 C CA . LEU A 1 83 ? -0.376 5.755 4.145 1.00 95.81 83 LEU A CA 1
ATOM 642 C C . LEU A 1 83 ? -1.717 6.476 3.987 1.00 95.81 83 LEU A C 1
ATOM 644 O O . LEU A 1 83 ? -2.276 6.942 4.978 1.00 95.81 83 LEU A O 1
ATOM 648 N N . SER A 1 84 ? -2.257 6.545 2.769 1.00 94.94 84 SER A N 1
ATOM 649 C CA . SER A 1 84 ? -3.561 7.171 2.529 1.00 94.94 84 SER A CA 1
ATOM 650 C C . SER A 1 84 ? -4.691 6.438 3.258 1.00 94.94 84 SER A C 1
ATOM 652 O O . SER A 1 84 ? -5.519 7.075 3.908 1.00 94.94 84 SER A O 1
ATOM 654 N N . GLN A 1 85 ? -4.686 5.101 3.245 1.00 95.56 85 GLN A N 1
ATOM 655 C CA . GLN A 1 85 ? -5.672 4.290 3.961 1.00 95.56 85 GLN A CA 1
ATOM 656 C C . GLN A 1 85 ? -5.555 4.475 5.482 1.00 95.56 85 GLN A C 1
ATOM 658 O O . GLN A 1 85 ? -6.570 4.664 6.154 1.00 95.56 85 GLN A O 1
ATOM 663 N N . LEU A 1 86 ? -4.327 4.488 6.018 1.00 95.44 86 LEU A N 1
ATOM 664 C CA . LEU A 1 86 ? -4.061 4.767 7.433 1.00 95.44 86 LEU A CA 1
ATOM 665 C C . LEU A 1 86 ? -4.562 6.151 7.849 1.00 95.44 86 LEU A C 1
ATOM 667 O O . LEU A 1 86 ? -5.224 6.276 8.880 1.00 95.44 86 LEU A O 1
ATOM 671 N N . ALA A 1 87 ? -4.273 7.181 7.051 1.00 95.56 87 ALA A N 1
ATOM 672 C CA . ALA A 1 87 ? -4.705 8.548 7.321 1.00 95.56 87 ALA A CA 1
ATOM 673 C C . ALA A 1 87 ? -6.235 8.646 7.363 1.00 95.56 87 ALA A C 1
ATOM 675 O O . ALA A 1 87 ? -6.790 9.183 8.321 1.00 95.56 87 ALA A O 1
ATOM 676 N N . ILE A 1 88 ? -6.923 8.058 6.3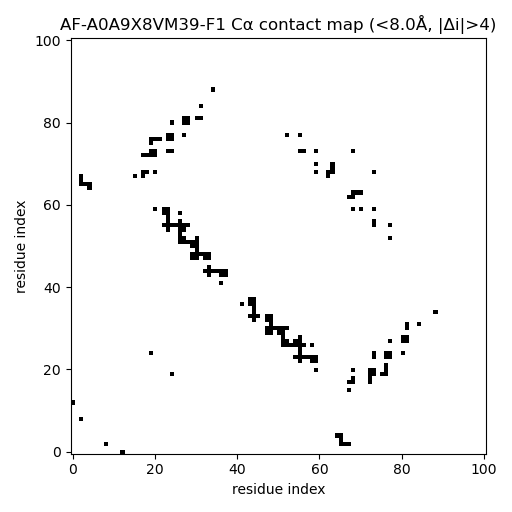79 1.00 95.12 88 ILE A N 1
ATOM 677 C CA . ILE A 1 88 ? -8.390 8.026 6.321 1.00 95.12 88 ILE A CA 1
ATOM 678 C C . ILE A 1 88 ? -8.964 7.299 7.539 1.00 95.12 88 ILE A C 1
ATOM 680 O O . ILE A 1 88 ? -9.843 7.831 8.221 1.00 95.12 88 ILE A O 1
ATOM 684 N N . TYR A 1 89 ? -8.448 6.112 7.861 1.00 93.94 89 TYR A N 1
ATOM 685 C CA . TYR A 1 89 ? -8.906 5.352 9.022 1.00 93.94 89 TYR A CA 1
ATOM 686 C C . TYR A 1 89 ? -8.690 6.121 10.332 1.00 93.94 89 TYR A C 1
ATOM 688 O O . TYR A 1 89 ? -9.572 6.163 11.197 1.00 93.94 89 TYR A O 1
ATOM 696 N N . TRP A 1 90 ? -7.540 6.778 10.483 1.00 93.31 90 TRP A N 1
ATOM 697 C CA . TRP A 1 90 ? -7.232 7.598 11.651 1.00 93.31 90 TRP A CA 1
ATOM 698 C C . TRP A 1 90 ? -8.153 8.818 11.765 1.00 93.31 90 TRP A C 1
ATOM 700 O O . TRP A 1 90 ? -8.685 9.077 12.844 1.00 93.31 90 TRP A O 1
ATOM 710 N N . MET A 1 91 ? -8.407 9.530 10.663 1.00 93.88 91 MET A N 1
ATOM 711 C CA . MET A 1 91 ? -9.325 10.674 10.631 1.00 93.88 91 MET A CA 1
ATOM 712 C C . MET A 1 91 ? -10.748 10.264 11.011 1.00 93.88 91 MET A C 1
ATOM 714 O O . MET A 1 91 ? -11.367 10.909 11.856 1.00 93.88 91 MET A O 1
ATOM 718 N N . ILE A 1 92 ? -11.251 9.168 10.435 1.00 92.56 92 ILE A N 1
ATOM 719 C CA . ILE A 1 92 ? -12.593 8.648 10.719 1.00 92.56 92 ILE A CA 1
ATOM 720 C C . ILE A 1 92 ? -12.683 8.209 12.183 1.00 92.56 92 ILE A C 1
ATOM 722 O O . ILE A 1 92 ? -13.530 8.702 12.925 1.00 92.56 92 ILE A O 1
ATOM 726 N N . SER A 1 93 ? -11.790 7.328 12.639 1.00 89.38 93 SER A N 1
ATOM 727 C CA . SER A 1 93 ? -11.801 6.842 14.028 1.00 89.38 93 SER A CA 1
ATOM 728 C C . SER A 1 93 ? -11.603 7.970 15.048 1.00 89.38 93 SER A C 1
ATOM 730 O O . SER A 1 93 ? -12.219 7.963 16.114 1.00 89.38 93 SER A O 1
ATOM 732 N N . GLY A 1 94 ? -10.785 8.972 14.723 1.00 90.06 94 GLY A N 1
ATOM 733 C CA . GLY A 1 94 ? -10.606 10.186 15.513 1.00 90.06 94 GLY A CA 1
ATOM 734 C C . GLY A 1 94 ? -11.871 11.040 15.585 1.00 90.06 94 GLY A C 1
ATOM 735 O O . GLY A 1 94 ? -12.253 11.454 16.679 1.00 90.06 94 GLY A O 1
ATOM 736 N N . TYR A 1 95 ? -12.544 11.264 14.454 1.00 91.38 95 TYR A N 1
ATOM 737 C CA . TYR A 1 95 ? -13.817 11.987 14.388 1.00 91.38 95 TYR A CA 1
ATOM 738 C C . TYR A 1 95 ? -14.894 11.312 15.246 1.00 91.38 95 TYR A C 1
ATOM 740 O O . TYR A 1 95 ? -15.501 11.962 16.098 1.00 91.38 95 TYR A O 1
ATOM 748 N N . TRP A 1 96 ? -15.070 9.996 15.097 1.00 88.38 96 TRP A N 1
ATOM 749 C CA . TRP A 1 96 ? -16.039 9.230 15.886 1.00 88.38 96 TRP A CA 1
ATOM 750 C C . TRP A 1 96 ? -15.736 9.276 17.386 1.00 88.38 96 TRP A C 1
ATOM 752 O O . TRP A 1 96 ? -16.650 9.486 18.181 1.00 88.38 96 TRP A O 1
ATOM 762 N N . ARG A 1 97 ? -14.461 9.170 17.787 1.00 88.06 97 ARG A N 1
ATOM 763 C CA . ARG A 1 97 ? -14.064 9.304 19.200 1.00 88.06 97 ARG A CA 1
ATOM 764 C C . ARG A 1 97 ? -14.386 10.673 19.797 1.00 88.06 97 ARG A C 1
ATOM 766 O O . ARG A 1 97 ? -14.704 10.733 20.976 1.00 88.06 97 ARG A O 1
ATOM 773 N N . ARG A 1 98 ? -14.280 11.757 19.020 1.00 89.00 98 ARG A N 1
ATOM 774 C CA . ARG A 1 98 ? -14.618 13.114 19.488 1.00 89.00 98 ARG A CA 1
ATOM 775 C C . ARG A 1 98 ? -16.123 13.342 19.586 1.00 89.00 98 ARG A C 1
ATOM 777 O O . ARG A 1 98 ? -16.537 14.080 20.460 1.00 89.00 98 ARG A O 1
ATOM 784 N N . LYS A 1 99 ? -16.915 12.734 18.697 1.00 83.12 99 LYS A N 1
ATOM 785 C CA . LYS A 1 99 ? -18.383 12.861 18.681 1.00 83.12 99 LYS A CA 1
ATOM 786 C C . LYS A 1 99 ? -19.073 12.065 19.796 1.00 83.12 99 LYS A C 1
ATOM 788 O O . LYS A 1 99 ? -20.150 12.446 20.228 1.00 83.12 99 LYS A O 1
ATOM 793 N N . MET A 1 100 ? -18.486 10.938 20.200 1.00 76.94 100 MET A N 1
ATOM 794 C CA . MET A 1 100 ? -19.018 10.041 21.242 1.00 76.94 100 MET A CA 1
ATOM 795 C C . MET A 1 100 ? -18.518 10.392 22.656 1.00 76.94 100 MET A C 1
ATOM 797 O O . MET A 1 100 ? -18.804 9.659 23.601 1.00 76.94 100 MET A O 1
ATOM 801 N N . ARG A 1 101 ? -17.725 11.459 22.782 1.00 66.81 101 ARG A N 1
ATOM 802 C CA . ARG A 1 101 ? -17.310 12.076 24.043 1.00 66.81 101 ARG A CA 1
ATOM 803 C C . ARG A 1 101 ? -18.183 13.292 24.299 1.00 66.81 101 ARG A C 1
ATOM 805 O O . ARG A 1 101 ? -18.472 13.525 25.487 1.00 66.81 101 ARG A O 1
#

pLDDT: mean 84.82, std 11.49, range [52.56, 96.56]

Foldseek 3Di:
DDLDLPDDDDPDPDDQPLAQPPQLLVLLLQLLVLLVQCVPHNPVSVVSNVRSNVRSVVSVVVCVSSVNDDPVSSVVSSVVSVVVSVVVSCVVVVVVVVVVD

Sequence (101 aa):
MSFPLFGAVPALPGPGRCFPGGHASSGFAVMALFFLFYPQRPRLAWCCWCGGIALGMLMGFGQIMRGAHFLTHNLWAGWWVWLSQLAIYWMISGYWRRKMR

Organism: Serratia marcescens (NCBI:txid615)